Protein AF-X1N6R2-F1 (afdb_monomer_lite)

Organism: NCBI:txid412755

Radius of gyration: 12.33 Å; chains: 1; bounding box: 27×27×32 Å

Foldseek 3Di:
DKWKFWADPVDDPDDPVRTDAIWMWDDDPVPPDTWIAGPNDTDDDCRSVDGDTDDPVVVVVVVVVVD

pLDDT: mean 91.92, std 6.5, range [52.44, 97.62]

Sequence (67 aa):
SCKIYAGNLELENERLDQCNHVWLLVDVNKDGQYVAYDWGQPQYDAQHYFGYEQTYKQLVKAMKADW

Secondary structure (DSSP, 8-state):
-EEEEEE-TT-SS--GGG--EEEEEEESSSSS-EEEEETTEEE-SSGGG-SEEE-HHHHHHHHHH--

Structure (mmCIF, N/CA/C/O backbone):
data_AF-X1N6R2-F1
#
_entry.id   AF-X1N6R2-F1
#
loop_
_atom_site.group_PDB
_atom_site.id
_atom_site.type_symbol
_atom_site.label_atom_id
_atom_site.label_alt_id
_atom_site.label_comp_id
_atom_site.label_asym_id
_atom_site.label_entity_id
_atom_site.label_seq_id
_atom_site.pdbx_PDB_ins_code
_atom_site.Cartn_x
_atom_site.Cartn_y
_atom_site.Cartn_z
_atom_site.occupancy
_atom_site.B_iso_or_equiv
_atom_site.auth_seq_id
_atom_site.auth_comp_id
_atom_site.auth_asym_id
_atom_site.auth_atom_id
_atom_site.pdbx_PDB_model_num
ATOM 1 N N . SER A 1 1 ? -11.983 -0.943 7.875 1.00 89.12 1 SER A N 1
ATOM 2 C CA . SER A 1 1 ? -11.861 -1.405 6.465 1.00 89.12 1 SER A CA 1
ATOM 3 C C . SER A 1 1 ? -10.405 -1.778 6.173 1.00 89.12 1 SER A C 1
ATOM 5 O O . SER A 1 1 ? -9.567 -1.589 7.043 1.00 89.12 1 SER A O 1
ATOM 7 N N . CYS A 1 2 ? -10.083 -2.358 5.011 1.00 92.75 2 CYS A N 1
ATOM 8 C CA . CYS A 1 2 ? -8.698 -2.649 4.613 1.00 92.75 2 CYS A CA 1
ATOM 9 C C . CYS A 1 2 ? -8.501 -2.252 3.150 1.00 92.75 2 CYS A C 1
ATOM 11 O O . CYS A 1 2 ? -9.346 -2.578 2.312 1.00 92.75 2 CYS A O 1
ATOM 13 N N . LYS A 1 3 ? -7.415 -1.536 2.868 1.00 95.81 3 LYS A N 1
ATOM 14 C CA . LYS A 1 3 ? -7.052 -1.046 1.541 1.00 95.81 3 LYS A CA 1
ATOM 15 C C . LYS A 1 3 ? -5.654 -1.519 1.182 1.00 95.81 3 LYS A C 1
ATOM 17 O O . LYS A 1 3 ? -4.792 -1.603 2.048 1.00 95.81 3 LYS A O 1
ATOM 22 N N . ILE A 1 4 ? -5.435 -1.794 -0.094 1.00 96.75 4 ILE A N 1
ATOM 23 C CA . ILE A 1 4 ? -4.133 -2.193 -0.623 1.00 96.75 4 ILE A CA 1
ATOM 24 C C . ILE A 1 4 ? -3.488 -0.947 -1.212 1.00 96.75 4 ILE A C 1
ATOM 26 O O . ILE A 1 4 ? -4.150 -0.223 -1.951 1.00 96.75 4 ILE A O 1
ATOM 30 N N . TYR A 1 5 ? -2.224 -0.696 -0.900 1.00 96.56 5 TYR A N 1
ATOM 31 C CA . TYR A 1 5 ? -1.466 0.429 -1.437 1.00 96.56 5 TYR A CA 1
ATOM 32 C C . TYR A 1 5 ? -0.202 -0.070 -2.119 1.00 96.56 5 TYR A C 1
ATOM 34 O O . TYR A 1 5 ? 0.384 -1.064 -1.696 1.00 96.56 5 TYR A O 1
ATOM 42 N N . ALA A 1 6 ? 0.189 0.621 -3.186 1.00 95.31 6 ALA A N 1
ATOM 43 C CA . ALA A 1 6 ? 1.475 0.452 -3.842 1.00 95.31 6 ALA A CA 1
ATOM 44 C C . ALA A 1 6 ? 2.198 1.799 -3.896 1.00 95.31 6 ALA A C 1
ATOM 46 O O . ALA A 1 6 ? 1.581 2.822 -4.202 1.00 95.31 6 ALA A O 1
ATOM 47 N N . GLY A 1 7 ? 3.499 1.787 -3.639 1.00 95.44 7 GLY A N 1
ATOM 48 C CA . GLY A 1 7 ? 4.345 2.978 -3.661 1.00 95.44 7 GLY A CA 1
ATOM 49 C C . GLY A 1 7 ? 5.811 2.612 -3.830 1.00 95.44 7 GLY A C 1
ATOM 50 O O . GLY A 1 7 ? 6.146 1.451 -4.086 1.00 95.44 7 GLY A O 1
ATOM 51 N N . ASN A 1 8 ? 6.685 3.608 -3.733 1.00 95.00 8 ASN A N 1
ATOM 52 C CA . ASN A 1 8 ? 8.130 3.401 -3.770 1.00 95.00 8 ASN A CA 1
ATOM 53 C C . ASN A 1 8 ? 8.740 3.787 -2.420 1.00 95.00 8 ASN A C 1
ATOM 55 O O . ASN A 1 8 ? 8.555 4.917 -1.994 1.00 95.00 8 ASN A O 1
ATOM 59 N N . LEU A 1 9 ? 9.453 2.885 -1.741 1.00 93.25 9 LEU A N 1
ATOM 60 C CA . LEU A 1 9 ? 10.038 3.189 -0.422 1.00 93.25 9 LEU A CA 1
ATOM 61 C C . LEU A 1 9 ? 11.326 4.034 -0.472 1.00 93.25 9 LEU A C 1
ATOM 63 O O . LEU A 1 9 ? 11.816 4.465 0.565 1.00 93.25 9 LEU A O 1
ATOM 67 N N . GLU A 1 10 ? 11.860 4.284 -1.665 1.00 93.62 10 GLU A N 1
ATOM 68 C CA . GLU A 1 10 ? 13.146 4.953 -1.897 1.00 93.62 10 GLU A CA 1
ATOM 69 C C . GLU A 1 10 ? 12.992 6.320 -2.585 1.00 93.62 10 GLU A C 1
ATOM 71 O O . GLU A 1 10 ? 13.981 7.015 -2.821 1.00 93.62 10 GLU A O 1
ATOM 76 N N . LEU A 1 11 ? 11.768 6.699 -2.970 1.00 90.81 11 LEU A N 1
ATOM 77 C CA . LEU A 1 11 ? 11.481 7.913 -3.733 1.00 90.81 11 LEU A CA 1
ATOM 78 C C . LEU A 1 11 ? 10.313 8.688 -3.120 1.00 90.81 11 LEU A C 1
ATOM 80 O O . LEU A 1 11 ? 9.345 8.111 -2.636 1.00 90.81 11 LEU A O 1
ATOM 84 N N . GLU A 1 12 ? 10.385 10.010 -3.238 1.00 86.81 12 GLU A N 1
ATOM 85 C CA . GLU A 1 12 ? 9.254 10.911 -3.023 1.00 86.81 12 GLU A CA 1
ATOM 86 C C . GLU A 1 12 ? 8.674 11.346 -4.377 1.00 86.81 12 GLU A C 1
ATOM 88 O O . GLU A 1 12 ? 9.412 11.499 -5.356 1.00 86.81 12 GLU A O 1
ATOM 93 N N . ASN A 1 13 ? 7.367 11.627 -4.428 1.00 86.56 13 ASN A N 1
ATOM 94 C CA . ASN A 1 13 ? 6.650 12.046 -5.645 1.00 86.56 13 ASN A CA 1
ATOM 95 C C . ASN A 1 13 ? 6.775 11.041 -6.805 1.00 86.56 13 ASN A C 1
ATOM 97 O O . ASN A 1 13 ? 6.919 11.414 -7.974 1.00 86.56 13 ASN A O 1
ATOM 101 N N . GLU A 1 14 ? 6.738 9.754 -6.482 1.00 89.44 14 GLU A N 1
ATOM 102 C CA . GLU A 1 14 ? 6.842 8.664 -7.432 1.00 89.44 14 GLU A CA 1
ATOM 103 C C . GLU A 1 14 ? 5.641 8.602 -8.388 1.00 89.44 14 GLU A C 1
ATOM 105 O O . GLU A 1 14 ? 4.487 8.882 -8.041 1.00 89.44 14 GLU A O 1
ATOM 110 N N . ARG A 1 15 ? 5.898 8.172 -9.623 1.00 90.75 15 ARG A N 1
ATOM 111 C CA . ARG A 1 15 ? 4.835 7.759 -10.540 1.00 90.75 15 ARG A CA 1
ATOM 112 C C . ARG A 1 15 ? 4.420 6.316 -10.260 1.00 90.75 15 ARG A C 1
ATOM 114 O O . ARG A 1 15 ? 5.200 5.517 -9.749 1.00 90.75 15 ARG A O 1
ATOM 121 N N . LEU A 1 16 ? 3.211 5.956 -10.688 1.00 87.56 16 LEU A N 1
ATOM 122 C CA . LEU A 1 16 ? 2.671 4.603 -10.519 1.00 87.56 16 LEU A CA 1
ATOM 123 C C . LEU A 1 16 ? 3.557 3.503 -11.144 1.00 87.56 16 LEU A C 1
ATOM 125 O O . LEU A 1 16 ? 3.656 2.412 -10.597 1.00 87.56 16 LEU A O 1
ATOM 129 N N . ASP A 1 17 ? 4.222 3.781 -12.270 1.00 89.69 17 ASP A N 1
ATOM 130 C CA . ASP A 1 17 ? 5.159 2.855 -12.933 1.00 89.69 17 ASP A CA 1
ATOM 131 C C . ASP A 1 17 ? 6.498 2.702 -12.194 1.00 89.69 17 ASP A C 1
ATOM 133 O O . ASP A 1 17 ? 7.331 1.891 -12.588 1.00 89.69 17 ASP A O 1
ATOM 137 N N . GLN A 1 18 ? 6.718 3.484 -11.136 1.00 92.81 18 GLN A N 1
ATOM 138 C CA . GLN A 1 18 ? 7.923 3.455 -10.313 1.00 92.81 18 GLN A CA 1
ATOM 139 C C . GLN A 1 18 ? 7.684 2.790 -8.953 1.00 92.81 18 GLN A C 1
ATOM 141 O O . GLN A 1 18 ? 8.627 2.689 -8.173 1.00 92.81 18 GLN A O 1
ATOM 146 N N . CYS A 1 19 ? 6.462 2.348 -8.639 1.00 93.19 19 CYS A N 1
ATOM 147 C CA . CYS A 1 19 ? 6.182 1.645 -7.390 1.00 93.19 19 CYS A CA 1
ATOM 148 C C . CYS A 1 19 ? 6.966 0.323 -7.322 1.00 93.19 19 CYS A C 1
ATOM 150 O O . CYS A 1 19 ? 6.984 -0.442 -8.284 1.00 93.19 19 CYS A O 1
ATOM 152 N N . ASN A 1 20 ? 7.591 0.047 -6.177 1.00 93.25 20 ASN A N 1
ATOM 153 C CA . ASN A 1 20 ? 8.392 -1.160 -5.947 1.00 93.25 20 ASN A CA 1
ATOM 154 C C . ASN A 1 20 ? 7.921 -1.983 -4.742 1.00 93.25 20 ASN A C 1
ATOM 156 O O . ASN A 1 20 ? 8.482 -3.044 -4.479 1.00 93.25 20 ASN A O 1
ATOM 160 N N . HIS A 1 21 ? 6.904 -1.507 -4.022 1.00 95.19 21 HIS A N 1
ATOM 161 C CA . HIS A 1 21 ? 6.458 -2.111 -2.776 1.00 95.19 21 HIS A CA 1
ATOM 162 C C . HIS A 1 21 ? 4.940 -2.042 -2.628 1.00 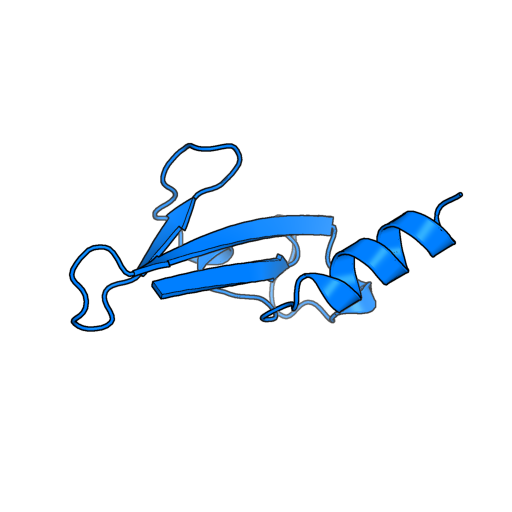95.19 21 HIS A C 1
ATOM 164 O O . HIS A 1 21 ? 4.298 -1.127 -3.149 1.00 95.19 21 HIS A O 1
ATOM 170 N N . VAL A 1 22 ? 4.365 -3.015 -1.918 1.00 94.75 22 VAL A N 1
ATOM 171 C CA . VAL A 1 22 ? 2.923 -3.116 -1.650 1.00 94.75 22 VAL A CA 1
ATOM 172 C C . VAL A 1 22 ? 2.702 -3.385 -0.169 1.00 94.75 22 VAL A C 1
ATOM 174 O O . VAL A 1 22 ? 3.335 -4.269 0.398 1.00 94.75 22 VAL A O 1
ATOM 177 N N . TRP A 1 23 ? 1.751 -2.676 0.431 1.00 97.25 23 TRP A N 1
ATOM 178 C CA . TRP A 1 23 ? 1.363 -2.828 1.834 1.00 97.25 23 TRP A CA 1
ATOM 179 C C . TRP A 1 23 ? -0.147 -2.630 2.008 1.00 97.25 23 TRP A C 1
ATOM 181 O O . TRP A 1 23 ? -0.891 -2.412 1.044 1.00 97.25 23 TRP A O 1
ATOM 191 N N . LEU A 1 24 ? -0.624 -2.736 3.249 1.00 97.31 24 LEU A N 1
ATOM 192 C CA . LEU A 1 24 ? -2.032 -2.559 3.592 1.00 97.31 24 LEU A CA 1
ATOM 193 C C . LEU A 1 24 ? -2.233 -1.320 4.460 1.00 97.31 24 LEU A C 1
ATOM 195 O O . LEU A 1 24 ? -1.491 -1.115 5.411 1.00 97.31 24 LEU A O 1
ATOM 199 N N . LEU A 1 25 ? -3.284 -0.544 4.200 1.00 96.88 25 LEU A N 1
ATOM 200 C CA . LEU A 1 25 ? -3.823 0.420 5.157 1.00 96.88 25 LEU A CA 1
ATOM 201 C C . LEU A 1 25 ? -5.071 -0.175 5.802 1.00 96.88 25 LEU A C 1
ATOM 203 O O . LEU A 1 25 ? -6.098 -0.381 5.145 1.00 96.88 25 LEU A O 1
ATOM 207 N N . VAL A 1 26 ? -4.985 -0.453 7.099 1.00 96.19 26 VAL A N 1
ATOM 208 C CA . VAL A 1 26 ? -6.061 -1.069 7.875 1.00 96.19 26 VAL A CA 1
ATOM 209 C C . VAL A 1 26 ? -6.673 -0.018 8.780 1.00 96.19 26 VAL A C 1
ATOM 211 O O . VAL A 1 26 ? -5.985 0.582 9.597 1.00 96.19 26 VAL A O 1
ATOM 214 N N . ASP A 1 27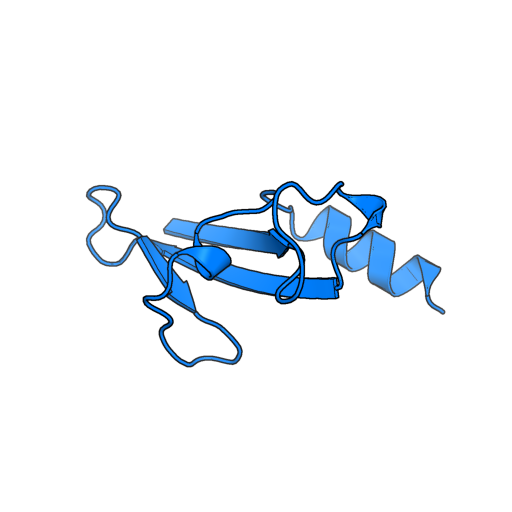 ? -7.973 0.203 8.641 1.00 95.25 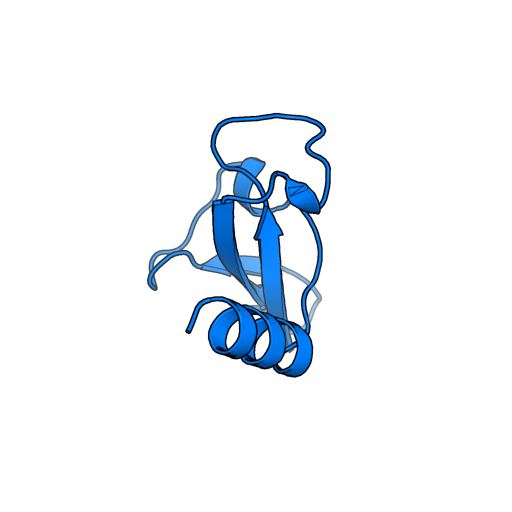27 ASP A N 1
ATOM 215 C CA . ASP A 1 27 ? -8.722 1.065 9.549 1.00 95.25 27 ASP A CA 1
ATOM 216 C C . ASP A 1 27 ? -9.006 0.298 10.848 1.00 95.25 27 ASP A C 1
ATOM 218 O O . ASP A 1 27 ? -9.736 -0.702 10.845 1.00 95.25 27 ASP A O 1
ATOM 222 N N . VAL A 1 28 ? -8.352 0.740 11.927 1.00 93.00 28 VAL A N 1
ATOM 223 C CA . VAL A 1 28 ? -8.223 0.008 13.198 1.00 93.00 28 VAL A CA 1
ATOM 224 C C . VAL A 1 28 ? -9.348 0.293 14.188 1.00 93.00 28 VAL A C 1
ATOM 226 O O . VAL A 1 28 ? -9.554 -0.492 15.112 1.00 93.00 28 VAL A O 1
ATOM 229 N N . ASN A 1 29 ? -10.096 1.381 14.006 1.00 90.00 29 ASN A N 1
ATOM 230 C CA . ASN A 1 29 ? -11.144 1.790 14.941 1.00 90.00 29 ASN A CA 1
ATOM 231 C C . ASN A 1 29 ? -12.516 2.030 14.292 1.00 90.00 29 ASN A C 1
ATOM 233 O O . ASN A 1 29 ? -13.467 2.301 15.014 1.00 90.00 29 ASN A O 1
ATOM 237 N N . LYS A 1 30 ? -12.648 1.868 12.968 1.00 80.50 30 LYS A N 1
ATOM 238 C CA . LYS A 1 30 ? -13.865 2.152 12.181 1.00 80.50 30 LYS A CA 1
ATOM 239 C C . LYS A 1 30 ? -14.252 3.634 12.108 1.00 80.50 30 LYS A C 1
ATOM 241 O O . LYS A 1 30 ? -15.279 3.943 11.508 1.00 80.50 30 LYS A O 1
ATOM 246 N N . ASP A 1 31 ? -13.410 4.531 12.620 1.00 87.69 31 ASP A N 1
ATOM 247 C CA . ASP A 1 31 ? -13.587 5.986 12.540 1.00 87.69 31 ASP A CA 1
ATOM 248 C C . ASP A 1 31 ? -12.645 6.617 11.500 1.00 87.69 31 ASP A C 1
ATOM 250 O O . ASP A 1 31 ? -12.481 7.835 11.445 1.00 87.69 31 ASP A O 1
ATOM 254 N N . GLY A 1 32 ? -12.003 5.788 10.668 1.00 84.94 32 GLY A N 1
ATOM 255 C CA . GLY A 1 32 ? -11.082 6.246 9.633 1.00 84.94 32 GLY A CA 1
ATOM 256 C C . GLY A 1 32 ? -9.656 6.485 10.129 1.00 84.94 32 GLY A C 1
ATOM 257 O O . GLY A 1 32 ? -8.888 7.146 9.432 1.00 84.94 32 GLY A O 1
ATOM 258 N N . GLN A 1 33 ? -9.280 5.944 11.293 1.00 91.44 33 GLN A N 1
ATOM 259 C CA . GLN A 1 33 ? -7.877 5.883 11.702 1.00 91.44 33 GLN A CA 1
ATOM 260 C C . GLN A 1 33 ? -7.221 4.672 11.047 1.00 91.44 33 GLN A C 1
ATOM 262 O O . GLN A 1 33 ? -7.533 3.530 11.385 1.00 91.44 33 GLN A O 1
ATOM 267 N N . TYR A 1 34 ? -6.318 4.924 10.103 1.00 95.31 34 TYR A N 1
ATOM 268 C CA . TYR A 1 34 ? -5.592 3.875 9.397 1.00 95.31 34 TYR A CA 1
ATOM 269 C C . TYR A 1 34 ? -4.220 3.650 10.025 1.00 95.31 34 TYR A C 1
ATOM 271 O O . TYR A 1 34 ? -3.535 4.604 10.381 1.00 95.31 34 TYR A O 1
ATOM 279 N N . VAL A 1 35 ? -3.823 2.384 10.116 1.00 97.00 35 VAL A N 1
ATOM 280 C CA . VAL A 1 35 ? -2.454 1.958 10.405 1.00 97.00 35 VAL A CA 1
ATOM 281 C C . VAL A 1 35 ? -1.939 1.199 9.192 1.00 97.00 35 VAL A C 1
ATOM 283 O O . VAL A 1 35 ? -2.629 0.318 8.664 1.00 97.00 35 VAL A O 1
ATOM 286 N N . ALA A 1 36 ? -0.742 1.555 8.737 1.00 97.56 36 ALA A N 1
ATOM 287 C CA . ALA A 1 36 ? -0.068 0.815 7.690 1.00 97.56 36 ALA A CA 1
ATOM 288 C C . ALA A 1 36 ? 0.480 -0.507 8.231 1.00 97.56 36 ALA A C 1
ATOM 290 O O . ALA A 1 36 ? 1.080 -0.542 9.300 1.00 97.56 36 ALA A O 1
ATOM 291 N N . TYR A 1 37 ? 0.280 -1.587 7.485 1.00 97.62 37 TYR A N 1
ATOM 292 C CA . TYR A 1 37 ? 0.839 -2.901 7.761 1.00 97.62 37 TYR A CA 1
ATOM 293 C C . TYR A 1 37 ? 1.680 -3.347 6.580 1.00 97.62 37 TYR A C 1
ATOM 295 O O . TYR A 1 37 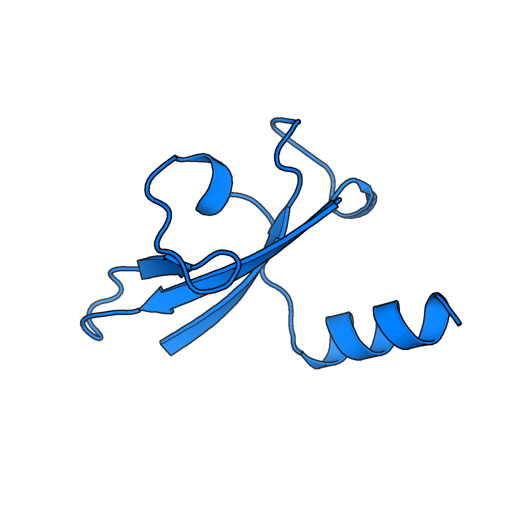? 1.149 -3.611 5.498 1.00 97.62 37 TYR A O 1
ATOM 303 N N . ASP A 1 38 ? 2.975 -3.482 6.831 1.00 96.81 38 ASP A N 1
ATOM 304 C CA . ASP A 1 38 ? 3.947 -3.982 5.876 1.00 96.81 38 ASP A CA 1
ATOM 305 C C . ASP A 1 38 ? 4.513 -5.322 6.355 1.00 96.81 38 ASP A C 1
ATOM 307 O O . ASP A 1 38 ? 4.987 -5.439 7.485 1.00 96.81 38 ASP A O 1
ATOM 311 N N . TRP A 1 39 ? 4.371 -6.368 5.537 1.00 93.00 39 TRP A N 1
ATOM 312 C CA . TRP A 1 39 ? 4.690 -7.761 5.901 1.00 93.00 39 TRP A CA 1
ATOM 313 C C . TRP A 1 39 ? 4.152 -8.196 7.283 1.00 93.00 39 TRP A C 1
ATOM 315 O O . TRP A 1 39 ? 4.765 -8.984 8.003 1.00 93.00 39 TRP A O 1
ATOM 325 N N . GLY A 1 40 ? 2.975 -7.684 7.661 1.00 93.25 40 GLY A N 1
ATOM 326 C CA . GLY A 1 40 ? 2.314 -7.979 8.937 1.00 93.25 40 GLY A CA 1
ATOM 327 C C . GLY A 1 40 ? 2.811 -7.163 10.135 1.00 93.25 40 GLY A C 1
ATOM 328 O O . GLY A 1 40 ? 2.266 -7.324 11.226 1.00 93.25 40 GLY A O 1
ATOM 329 N N . GLN A 1 41 ? 3.788 -6.274 9.950 1.00 96.81 41 GLN A N 1
ATOM 330 C CA . GLN A 1 41 ? 4.265 -5.350 10.978 1.00 96.81 41 GLN A CA 1
ATOM 331 C C . GLN A 1 41 ? 3.643 -3.963 10.793 1.00 96.81 41 GLN A C 1
ATOM 333 O O . GLN A 1 41 ? 3.527 -3.499 9.657 1.00 96.81 41 GLN A O 1
ATOM 338 N N . PRO A 1 42 ? 3.231 -3.288 11.880 1.00 97.06 42 PRO A N 1
ATOM 339 C CA . PRO A 1 42 ? 2.716 -1.935 11.778 1.00 97.06 42 PRO A CA 1
ATOM 340 C C . PRO A 1 42 ? 3.844 -0.954 11.438 1.00 97.06 42 PRO A C 1
ATOM 342 O O . PRO A 1 42 ? 4.923 -1.020 12.027 1.00 97.06 42 PRO A O 1
ATOM 345 N N . GLN A 1 43 ? 3.562 -0.027 10.528 1.00 97.12 43 GLN A N 1
ATOM 346 C CA . GLN A 1 43 ? 4.464 1.044 10.118 1.00 97.12 43 GLN A CA 1
ATOM 347 C C . GLN A 1 43 ? 3.855 2.409 10.451 1.00 97.12 43 GLN A C 1
ATOM 349 O O . GLN A 1 43 ? 2.647 2.640 10.312 1.00 97.12 43 GLN A O 1
ATOM 354 N N . TYR A 1 44 ? 4.707 3.318 10.921 1.00 95.50 44 TYR A N 1
ATOM 355 C CA . TYR A 1 44 ? 4.302 4.634 11.431 1.00 95.50 44 TYR A CA 1
ATOM 356 C C . TYR A 1 44 ? 5.065 5.795 10.792 1.00 95.50 44 TYR A C 1
ATOM 358 O O . TYR A 1 44 ? 4.814 6.950 11.132 1.00 95.50 44 TYR A O 1
ATOM 366 N N . ASP A 1 45 ? 6.005 5.509 9.896 1.00 94.12 45 ASP A N 1
ATOM 367 C CA . ASP A 1 45 ? 6.634 6.535 9.078 1.00 94.12 45 ASP A CA 1
ATOM 368 C C . ASP A 1 45 ? 5.651 7.065 8.028 1.00 94.12 45 ASP A C 1
ATOM 370 O O . ASP A 1 45 ? 4.652 6.428 7.694 1.00 94.12 45 ASP A O 1
ATOM 374 N N . ALA A 1 46 ? 5.942 8.253 7.503 1.00 91.56 46 ALA A N 1
ATOM 375 C CA . ALA A 1 46 ? 5.065 8.911 6.549 1.00 91.56 46 ALA A CA 1
ATOM 376 C C . ALA A 1 46 ? 5.005 8.185 5.193 1.00 91.56 46 ALA A C 1
ATOM 378 O O . ALA A 1 46 ? 3.963 8.236 4.542 1.00 91.56 46 ALA A O 1
ATOM 379 N N . GLN A 1 47 ? 6.0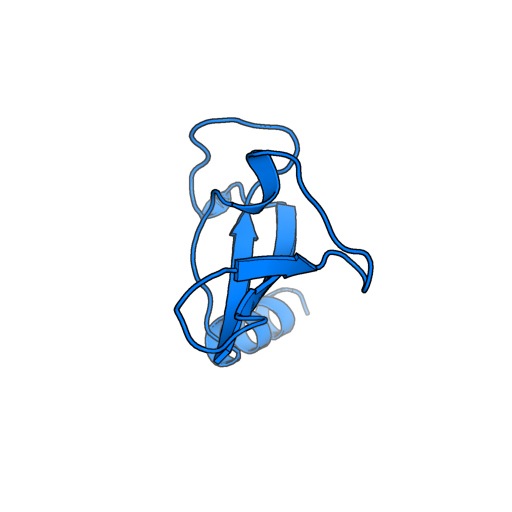72 7.484 4.786 1.00 92.06 47 GLN A N 1
ATOM 380 C CA . GLN A 1 47 ? 6.171 6.858 3.464 1.00 92.06 47 GLN A CA 1
ATOM 381 C C . GLN A 1 47 ? 5.046 5.845 3.235 1.00 92.06 47 GLN A C 1
ATOM 383 O O . GLN A 1 47 ? 4.408 5.845 2.184 1.00 92.06 47 GLN A O 1
ATOM 388 N N . HIS A 1 48 ? 4.718 5.055 4.258 1.00 95.44 48 HIS A N 1
ATOM 389 C CA . HIS A 1 48 ? 3.645 4.062 4.200 1.00 95.44 48 HIS A CA 1
ATOM 390 C C . HIS A 1 48 ? 2.219 4.646 4.163 1.00 95.44 48 HIS A C 1
ATOM 392 O O . HIS A 1 48 ? 1.249 3.894 4.058 1.00 95.44 48 HIS A O 1
ATOM 398 N N . TYR A 1 49 ? 2.053 5.967 4.232 1.00 93.69 49 TYR A N 1
ATOM 399 C CA . TYR A 1 49 ? 0.756 6.635 4.059 1.00 93.69 49 TYR A CA 1
ATOM 400 C C . TYR A 1 49 ? 0.651 7.385 2.721 1.00 93.69 49 TYR A C 1
ATOM 402 O O . TYR A 1 49 ? -0.393 7.976 2.436 1.00 93.69 49 TYR A O 1
ATOM 410 N N . PHE A 1 50 ? 1.695 7.327 1.889 1.00 91.69 50 PHE A N 1
ATOM 411 C CA . PHE A 1 50 ? 1.705 7.839 0.518 1.00 91.69 50 PHE A CA 1
ATOM 412 C C . PHE A 1 50 ? 1.505 6.713 -0.513 1.00 91.69 50 PHE A C 1
ATOM 414 O O . PHE A 1 50 ? 1.270 5.562 -0.161 1.00 91.69 50 PHE A O 1
ATOM 421 N N . GLY A 1 51 ? 1.505 7.046 -1.804 1.00 92.38 51 GLY A N 1
ATOM 422 C CA . GLY A 1 51 ? 1.308 6.084 -2.891 1.00 92.38 51 GLY A CA 1
ATOM 423 C C . GLY A 1 51 ? -0.136 5.960 -3.390 1.00 92.38 51 GLY A C 1
ATOM 424 O O . GLY A 1 51 ? -0.980 6.842 -3.207 1.00 92.38 51 GLY A O 1
ATOM 425 N N . TYR A 1 52 ? -0.414 4.852 -4.077 1.00 95.00 52 TYR A N 1
ATOM 426 C CA . TYR A 1 52 ? -1.621 4.658 -4.880 1.00 95.00 52 TYR A CA 1
ATOM 427 C C . TYR A 1 52 ? -2.448 3.473 -4.381 1.00 95.00 52 TYR A C 1
ATOM 429 O O . TYR A 1 52 ? -1.965 2.337 -4.359 1.00 95.00 52 TYR A O 1
ATOM 437 N N . GLU A 1 53 ? -3.726 3.714 -4.069 1.00 95.81 53 GLU A N 1
ATOM 438 C CA . GLU A 1 53 ? -4.675 2.651 -3.718 1.00 95.81 53 GLU A CA 1
ATOM 439 C C . GLU A 1 53 ? -4.839 1.670 -4.895 1.00 95.81 53 GLU A C 1
ATOM 441 O O . GLU A 1 53 ? -5.105 2.065 -6.033 1.00 95.81 53 GLU A O 1
ATOM 446 N N . GLN A 1 54 ? -4.684 0.380 -4.610 1.00 95.25 54 GLN A N 1
ATOM 447 C CA . GLN A 1 54 ? -4.816 -0.717 -5.559 1.00 95.25 54 GLN A CA 1
ATOM 448 C C . GLN A 1 54 ? -6.030 -1.582 -5.234 1.00 95.25 54 GLN A C 1
ATOM 450 O O . GLN A 1 54 ? -6.422 -1.789 -4.087 1.00 95.25 54 GLN A O 1
ATOM 455 N N . THR A 1 55 ? -6.586 -2.189 -6.273 1.00 95.50 55 THR A N 1
ATOM 456 C CA . THR A 1 55 ? -7.556 -3.274 -6.147 1.00 95.50 55 THR A CA 1
ATOM 457 C C . THR A 1 55 ? -6.856 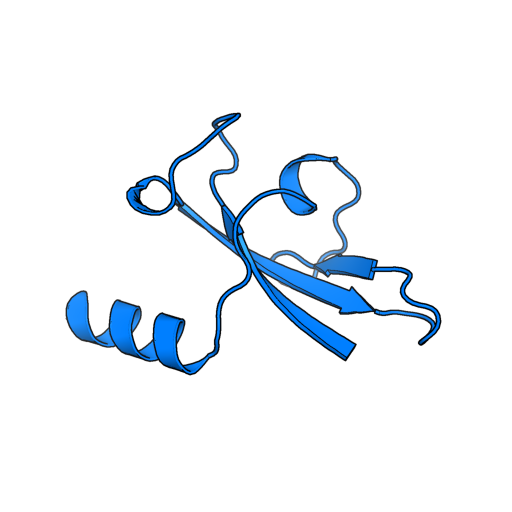-4.625 -6.236 1.00 95.50 55 THR A C 1
ATOM 459 O O . THR A 1 55 ? -5.874 -4.798 -6.961 1.00 95.50 55 THR A O 1
ATOM 462 N N . TYR A 1 56 ? -7.431 -5.643 -5.595 1.00 92.31 56 TYR A N 1
ATOM 463 C CA . TYR A 1 56 ? -6.964 -7.026 -5.738 1.00 92.31 56 TYR A CA 1
ATOM 464 C C . TYR A 1 56 ? -6.887 -7.474 -7.212 1.00 92.31 56 TYR A C 1
ATOM 466 O O . TYR A 1 56 ? -5.951 -8.156 -7.623 1.00 92.31 56 TYR A O 1
ATOM 474 N N . LYS A 1 57 ? -7.838 -7.031 -8.047 1.00 94.75 57 LYS A N 1
ATOM 475 C CA . LYS A 1 57 ? -7.856 -7.338 -9.484 1.00 94.75 57 LYS A CA 1
ATOM 476 C C . LYS A 1 57 ? -6.649 -6.751 -10.225 1.00 94.75 57 LYS A C 1
ATOM 478 O O . LYS A 1 57 ? -6.144 -7.408 -11.134 1.00 94.75 57 LYS A O 1
ATOM 483 N N . GLN A 1 58 ? -6.198 -5.546 -9.865 1.00 92.00 58 GLN A N 1
ATOM 484 C CA . GLN A 1 58 ? -4.993 -4.941 -10.446 1.00 92.00 58 GLN A CA 1
ATOM 485 C C . GLN A 1 58 ? -3.745 -5.741 -10.076 1.00 92.00 58 GLN A C 1
ATOM 487 O O . GLN A 1 58 ? -2.976 -6.075 -10.974 1.00 92.00 58 GLN A O 1
ATOM 492 N N . LEU A 1 59 ? -3.604 -6.141 -8.807 1.00 88.50 59 LEU A N 1
ATOM 493 C CA . LEU A 1 59 ? -2.476 -6.968 -8.370 1.00 88.50 59 LEU A CA 1
ATOM 494 C C . LEU A 1 59 ? -2.426 -8.315 -9.097 1.00 88.50 59 LEU A C 1
ATOM 496 O O . LEU A 1 59 ? -1.395 -8.677 -9.653 1.00 88.50 59 LEU A O 1
ATOM 500 N N . VAL A 1 60 ? -3.550 -9.035 -9.175 1.00 91.50 60 VAL A N 1
ATOM 501 C CA . VAL A 1 60 ? -3.604 -10.323 -9.888 1.00 91.50 60 VAL A CA 1
ATOM 502 C C . VAL A 1 60 ? -3.273 -10.153 -11.371 1.00 91.50 60 VAL A C 1
ATOM 504 O O . VAL A 1 60 ? -2.654 -11.030 -11.969 1.00 91.50 60 VAL A O 1
ATOM 507 N N . LYS A 1 61 ? -3.687 -9.040 -11.989 1.00 90.06 61 LYS A N 1
ATOM 508 C CA . LYS A 1 61 ? -3.337 -8.746 -13.382 1.00 90.06 61 LYS A CA 1
ATOM 509 C C . LYS A 1 61 ? -1.833 -8.501 -13.542 1.00 90.06 61 LYS A C 1
ATOM 511 O O . LYS A 1 61 ? -1.274 -9.026 -14.496 1.00 90.06 61 LYS A O 1
ATOM 516 N N . ALA A 1 62 ? -1.210 -7.746 -12.636 1.00 85.50 62 ALA A N 1
ATOM 517 C CA . ALA A 1 62 ? 0.232 -7.498 -12.647 1.00 85.50 62 ALA A CA 1
ATOM 518 C C . ALA A 1 62 ? 1.022 -8.805 -12.473 1.00 85.50 62 ALA A C 1
ATOM 520 O O . ALA A 1 62 ? 1.828 -9.144 -13.328 1.00 85.50 62 ALA A O 1
ATOM 521 N N . MET A 1 63 ? 0.669 -9.621 -11.472 1.00 86.25 63 MET A N 1
ATOM 522 C CA . MET A 1 63 ? 1.304 -10.927 -11.245 1.00 86.25 63 MET A CA 1
ATOM 523 C C . MET A 1 63 ? 1.239 -11.853 -12.464 1.00 86.25 63 MET A C 1
ATOM 525 O O . MET A 1 63 ? 2.172 -12.602 -12.715 1.00 86.25 63 MET A O 1
ATOM 529 N N . LYS A 1 64 ? 0.131 -11.828 -13.216 1.00 91.62 64 LYS A N 1
ATOM 530 C CA . LYS A 1 64 ? -0.031 -12.638 -14.433 1.00 91.62 64 LYS A CA 1
ATOM 531 C C . LYS A 1 64 ? 0.760 -12.117 -15.632 1.00 91.62 64 LYS A C 1
ATOM 533 O O . LYS A 1 64 ? 0.939 -12.876 -16.573 1.00 91.62 64 LYS A O 1
ATOM 538 N N . ALA A 1 65 ? 1.124 -10.836 -15.644 1.00 85.19 65 ALA A N 1
ATOM 539 C CA . ALA A 1 65 ? 1.930 -10.240 -16.706 1.00 85.19 65 ALA A CA 1
ATOM 540 C C . ALA A 1 65 ? 3.436 -10.473 -16.492 1.00 85.19 65 ALA A C 1
ATOM 542 O O . ALA A 1 65 ? 4.182 -10.444 -17.463 1.00 85.19 65 ALA A O 1
ATOM 543 N N . ASP A 1 66 ? 3.851 -10.729 -15.247 1.00 74.38 66 ASP A N 1
ATOM 544 C CA . ASP A 1 66 ? 5.236 -11.047 -14.867 1.00 74.38 66 ASP A CA 1
ATOM 545 C C . ASP A 1 66 ? 5.615 -12.532 -15.082 1.00 74.38 66 ASP A C 1
ATOM 547 O O . ASP A 1 66 ? 6.736 -12.930 -14.762 1.00 74.38 66 ASP A O 1
ATOM 551 N N . TRP A 1 67 ? 4.691 -13.360 -15.588 1.00 52.44 67 TRP A N 1
ATOM 552 C CA . TRP A 1 67 ? 4.892 -14.782 -15.918 1.00 52.44 67 TRP A CA 1
ATOM 553 C C . TRP A 1 67 ? 5.038 -14.980 -17.427 1.00 52.44 67 TRP A C 1
ATOM 555 O O . TRP A 1 67 ? 5.903 -15.793 -17.824 1.00 52.44 67 TRP A O 1
#